Protein AF-A0A225DQC8-F1 (afdb_monomer_lite)

Organism: NCBI:txid1908690

Foldseek 3Di:
DCVLLVQFPFDWQFEAEAEACCQQVLVPQLCLVVDDPPDDPVVVVVSVVNVVTHDPCRNHPQHDVQRRYYHLDALVSLLVCLLNNCVVRVGPYYDYYHDPSCPVPDDPVRRVVSVVSSVVSVSVSRNVNDPDDDDDDDDDD

Sequence (141 aa):
MKKVHAKFTGTPGTFALFGDSITTSLAFWAPWPYAPKTLDAETAKSLEVVRGHMKEDCWRKWRGPEFGSEGGKTIAWADENVDRWLKALNPEAVVLMFGTNDLTQVDAKNYETKLRAVIGRCLKNGRRGATHDHPAAEWVG

Structure (mmCIF, N/CA/C/O backbone):
data_AF-A0A225DQC8-F1
#
_entry.id   AF-A0A225DQC8-F1
#
loop_
_atom_site.group_PDB
_atom_site.id
_atom_site.type_symbol
_atom_site.label_atom_id
_atom_site.label_alt_id
_atom_site.label_comp_id
_atom_site.label_asym_id
_atom_site.label_entity_id
_atom_site.label_seq_id
_atom_site.pdbx_PDB_ins_code
_atom_site.Cartn_x
_atom_site.Cartn_y
_atom_site.Cartn_z
_atom_site.occupancy
_atom_site.B_iso_or_equiv
_atom_site.auth_seq_id
_atom_site.auth_comp_id
_atom_site.auth_asym_id
_atom_site.auth_atom_id
_atom_site.pdbx_PDB_model_num
ATOM 1 N N . MET A 1 1 ? 0.637 -2.179 19.493 1.00 50.12 1 MET A N 1
ATOM 2 C CA . MET A 1 1 ? -0.601 -1.764 18.791 1.00 50.12 1 MET A CA 1
ATOM 3 C C . MET A 1 1 ? -1.422 -0.701 19.526 1.00 50.12 1 MET A C 1
ATOM 5 O O . MET A 1 1 ? -1.611 0.355 18.944 1.00 50.12 1 MET A O 1
ATOM 9 N N . LYS A 1 2 ? -1.845 -0.881 20.796 1.00 55.75 2 LYS A N 1
ATOM 10 C CA . LYS A 1 2 ? -2.712 0.099 21.507 1.00 55.75 2 LYS A CA 1
ATOM 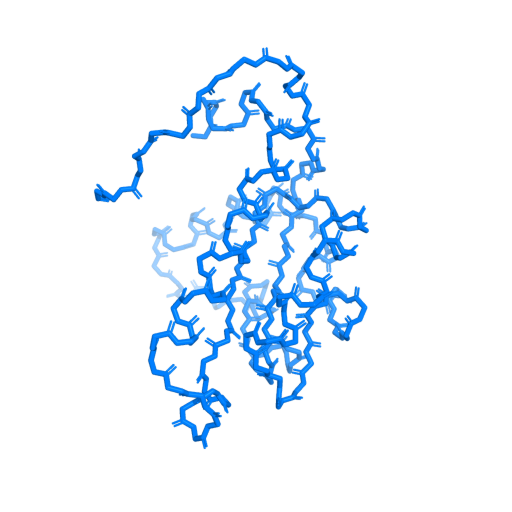11 C C . LYS A 1 2 ? -2.219 1.560 21.479 1.00 55.75 2 LYS A C 1
ATOM 13 O O . LYS A 1 2 ? -3.012 2.448 21.210 1.00 55.75 2 LYS A O 1
ATOM 18 N N . LYS A 1 3 ? -0.920 1.821 21.693 1.00 56.84 3 LYS A N 1
ATOM 19 C CA . LYS A 1 3 ? -0.356 3.190 21.652 1.00 56.84 3 LYS A CA 1
ATOM 20 C C . LYS A 1 3 ? -0.296 3.799 20.240 1.00 56.84 3 LYS A C 1
ATOM 22 O O . LYS A 1 3 ? -0.416 5.010 20.112 1.00 56.84 3 LYS A O 1
ATOM 27 N N . VAL A 1 4 ? -0.137 2.974 19.201 1.00 58.09 4 VAL A N 1
ATOM 28 C CA . VAL A 1 4 ? -0.066 3.414 17.793 1.00 58.09 4 VAL A CA 1
ATOM 29 C C . VAL A 1 4 ? -1.471 3.693 17.245 1.00 58.09 4 VAL A C 1
ATOM 31 O O . VAL A 1 4 ? -1.667 4.677 16.543 1.00 58.09 4 VAL A O 1
ATOM 34 N N . HIS A 1 5 ? -2.470 2.904 17.656 1.00 60.81 5 HIS A N 1
ATOM 35 C CA . HIS A 1 5 ? -3.882 3.148 17.329 1.00 60.81 5 HIS A CA 1
ATOM 36 C C . HIS A 1 5 ? -4.575 4.184 18.208 1.00 60.81 5 HIS A C 1
ATOM 38 O O . HIS A 1 5 ? -5.640 4.652 17.832 1.00 60.81 5 HIS A O 1
ATOM 44 N N . ALA A 1 6 ? -4.002 4.578 19.349 1.00 63.84 6 ALA A N 1
ATOM 45 C CA . ALA A 1 6 ? -4.649 5.523 20.266 1.00 63.84 6 ALA A CA 1
ATOM 46 C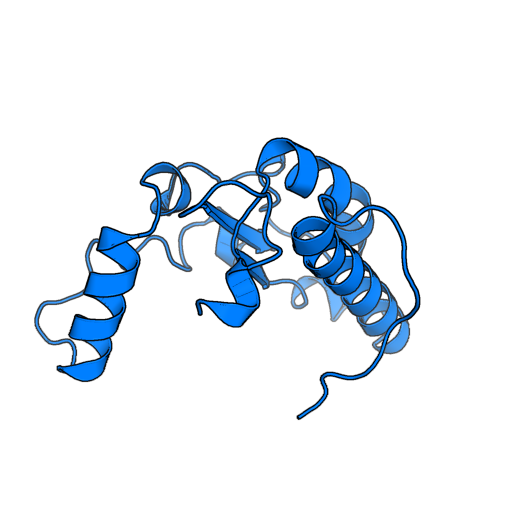 C . ALA A 1 6 ? -5.011 6.869 19.608 1.00 63.84 6 ALA A C 1
ATOM 48 O O . ALA A 1 6 ? -5.892 7.567 20.095 1.00 63.84 6 ALA A O 1
ATOM 49 N N . LYS A 1 7 ? -4.325 7.231 18.517 1.00 64.50 7 LYS A N 1
ATOM 50 C CA . LYS A 1 7 ? -4.552 8.464 17.750 1.00 64.50 7 LYS A CA 1
ATOM 51 C C . LYS A 1 7 ? -5.099 8.207 16.339 1.00 64.50 7 LYS A C 1
ATOM 53 O O . LYS A 1 7 ? -5.244 9.155 15.574 1.00 64.50 7 LYS A O 1
ATOM 58 N N . PHE A 1 8 ? -5.371 6.947 15.994 1.00 73.44 8 PHE A N 1
ATOM 59 C CA . PHE A 1 8 ? -5.873 6.561 14.682 1.00 73.44 8 PHE A CA 1
ATOM 60 C C . PHE A 1 8 ? -7.368 6.859 14.580 1.00 73.44 8 PHE A C 1
ATOM 62 O O . PHE A 1 8 ? -8.162 6.387 15.389 1.00 73.44 8 PHE A O 1
ATOM 69 N N . THR A 1 9 ? -7.749 7.619 13.558 1.00 73.81 9 THR A N 1
ATOM 70 C CA . THR A 1 9 ? -9.150 7.962 13.262 1.00 73.81 9 THR A CA 1
ATOM 71 C C . THR A 1 9 ? -9.609 7.430 11.910 1.00 73.81 9 THR A C 1
ATOM 73 O O . THR A 1 9 ? -10.595 7.915 11.354 1.00 73.81 9 THR A O 1
ATOM 76 N N . GLY A 1 10 ? -8.859 6.487 11.335 1.00 81.50 10 GLY A N 1
ATOM 77 C CA . GLY A 1 10 ? -9.268 5.819 10.111 1.00 81.50 10 GLY A CA 1
ATOM 78 C C . GLY A 1 10 ? -10.225 4.665 10.376 1.00 81.50 10 GLY A C 1
ATOM 79 O O . GLY A 1 10 ? -10.813 4.556 11.451 1.00 81.50 10 GLY A O 1
ATOM 80 N N . THR A 1 11 ? -10.389 3.792 9.388 1.00 86.44 11 THR A N 1
ATOM 81 C CA . THR A 1 11 ? -11.314 2.662 9.498 1.00 86.44 11 THR A CA 1
ATOM 82 C C . THR A 1 11 ? -10.582 1.424 10.021 1.00 86.44 11 THR A C 1
ATOM 84 O O . THR A 1 11 ? -9.731 0.900 9.304 1.00 86.44 11 THR A O 1
ATOM 87 N N . PRO A 1 12 ? -10.899 0.889 11.213 1.00 89.81 12 PRO A N 1
ATOM 88 C CA . PRO A 1 12 ? -10.207 -0.292 11.712 1.00 89.81 12 PRO A CA 1
ATOM 89 C C . PRO A 1 12 ? -10.321 -1.496 10.765 1.00 89.81 12 PRO A C 1
ATOM 91 O O . PRO A 1 12 ? -11.349 -1.682 10.102 1.00 89.81 12 PRO A O 1
ATOM 94 N N . GLY A 1 13 ? -9.254 -2.285 10.678 1.00 92.56 13 GLY A N 1
ATOM 95 C CA . GLY A 1 13 ? -9.149 -3.463 9.820 1.00 92.56 13 GLY A CA 1
ATOM 96 C C . GLY A 1 13 ? -8.935 -3.154 8.337 1.00 92.56 13 GLY A C 1
ATOM 97 O O . GLY A 1 13 ? -8.952 -4.070 7.518 1.00 92.56 13 GLY A O 1
ATOM 98 N N . THR A 1 14 ? -8.763 -1.889 7.945 1.00 94.12 14 THR A N 1
ATOM 99 C CA . THR A 1 14 ? -8.506 -1.544 6.539 1.00 94.12 14 THR A CA 1
ATOM 100 C C . THR A 1 14 ? -7.020 -1.533 6.216 1.00 94.12 14 THR A C 1
ATOM 102 O O . THR A 1 14 ? -6.203 -0.949 6.926 1.00 94.12 14 THR A O 1
ATOM 105 N N . PHE A 1 15 ? -6.678 -2.154 5.096 1.00 94.50 15 PHE A N 1
ATOM 106 C CA . PHE A 1 15 ? -5.314 -2.300 4.619 1.00 94.50 15 PHE A CA 1
ATOM 107 C C . PHE A 1 15 ? -5.251 -1.941 3.137 1.00 94.50 15 PHE A C 1
ATOM 109 O O . PHE A 1 15 ? -5.940 -2.554 2.319 1.00 94.50 15 PHE A O 1
ATOM 116 N N . ALA A 1 16 ? -4.458 -0.926 2.797 1.00 95.38 16 ALA A N 1
ATOM 117 C CA . ALA A 1 16 ? -4.301 -0.459 1.424 1.00 95.38 16 ALA A CA 1
ATOM 118 C C . ALA A 1 16 ? -2.949 -0.887 0.840 1.00 95.38 16 ALA A C 1
ATOM 120 O O . ALA A 1 16 ? -1.912 -0.802 1.499 1.00 95.38 16 ALA A O 1
ATOM 121 N N . LEU A 1 17 ? -2.969 -1.308 -0.423 1.00 96.19 17 LEU A N 1
ATOM 122 C CA . LEU A 1 17 ? -1.780 -1.632 -1.203 1.00 96.19 17 LEU A CA 1
ATOM 123 C C . LEU A 1 17 ? -1.631 -0.587 -2.302 1.00 96.19 17 LEU A C 1
ATOM 125 O O . LEU A 1 17 ? -2.386 -0.614 -3.272 1.00 96.19 17 LEU A O 1
ATOM 129 N N . PHE A 1 18 ? -0.662 0.314 -2.162 1.00 96.75 18 PHE A N 1
ATOM 130 C CA . PHE A 1 18 ? -0.313 1.233 -3.239 1.00 96.75 18 PHE A CA 1
ATOM 131 C C . PHE A 1 18 ? 0.914 0.703 -3.962 1.00 96.75 18 PHE A C 1
ATOM 133 O O . PHE A 1 18 ? 1.941 0.464 -3.331 1.00 96.75 18 PHE A O 1
ATOM 140 N N . GLY A 1 19 ? 0.822 0.492 -5.270 1.00 94.19 19 GLY A N 1
ATOM 141 C CA . GLY A 1 19 ? 1.946 -0.050 -6.022 1.00 94.19 19 GLY A CA 1
ATOM 142 C C . GLY A 1 19 ? 1.679 -0.222 -7.505 1.00 94.19 19 GLY A C 1
ATOM 143 O O . GLY A 1 19 ? 0.764 0.389 -8.059 1.00 94.19 19 GLY A O 1
ATOM 144 N N . ASP A 1 20 ? 2.489 -1.072 -8.125 1.00 91.38 20 ASP A N 1
ATOM 145 C CA . ASP A 1 20 ? 2.460 -1.318 -9.559 1.00 91.38 20 ASP A CA 1
ATOM 146 C C . ASP A 1 20 ? 1.819 -2.669 -9.958 1.00 91.38 20 ASP A C 1
ATOM 148 O O . ASP A 1 20 ? 0.794 -3.091 -9.413 1.00 91.38 20 ASP A O 1
ATOM 152 N N . SER A 1 21 ? 2.408 -3.358 -10.941 1.00 92.00 21 SER A N 1
ATOM 153 C CA . SER A 1 21 ? 1.982 -4.669 -11.425 1.00 92.00 21 SER A CA 1
ATOM 154 C C . SER A 1 21 ? 1.892 -5.715 -10.309 1.00 92.00 21 SER A C 1
ATOM 156 O O . SER A 1 21 ? 0.971 -6.533 -10.332 1.00 92.00 21 SER A O 1
ATOM 158 N N . ILE A 1 22 ? 2.777 -5.692 -9.305 1.00 89.69 22 ILE A N 1
ATOM 159 C CA . ILE A 1 22 ? 2.777 -6.699 -8.227 1.00 89.69 22 ILE A CA 1
ATOM 160 C C . ILE A 1 22 ? 1.520 -6.586 -7.356 1.00 89.69 22 ILE A C 1
ATOM 162 O O . ILE A 1 22 ? 0.942 -7.601 -6.952 1.00 89.69 22 ILE A O 1
ATOM 166 N N . THR A 1 23 ? 1.073 -5.362 -7.071 1.00 88.12 23 THR A N 1
ATOM 167 C CA . THR A 1 23 ? -0.106 -5.142 -6.228 1.00 8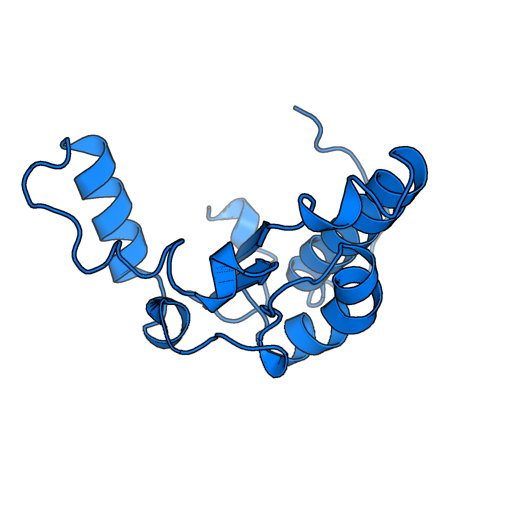8.12 23 THR A CA 1
ATOM 168 C C . THR A 1 23 ? -1.393 -5.380 -7.011 1.00 88.12 23 THR A C 1
ATOM 170 O O . THR A 1 23 ? -2.266 -6.088 -6.504 1.00 88.12 23 THR A O 1
ATOM 173 N N . THR A 1 24 ? -1.500 -4.881 -8.251 1.00 92.56 24 THR A N 1
ATOM 174 C CA . THR A 1 24 ? -2.724 -5.017 -9.069 1.00 92.56 24 THR A CA 1
ATOM 175 C C . THR A 1 24 ? -2.970 -6.451 -9.560 1.00 92.56 24 THR A C 1
ATOM 177 O O . THR A 1 24 ? -4.107 -6.914 -9.572 1.00 92.56 24 THR A O 1
ATOM 180 N N . SER A 1 25 ? -1.911 -7.218 -9.854 1.00 92.31 25 SER A N 1
ATOM 181 C CA . SER A 1 25 ? -2.019 -8.610 -10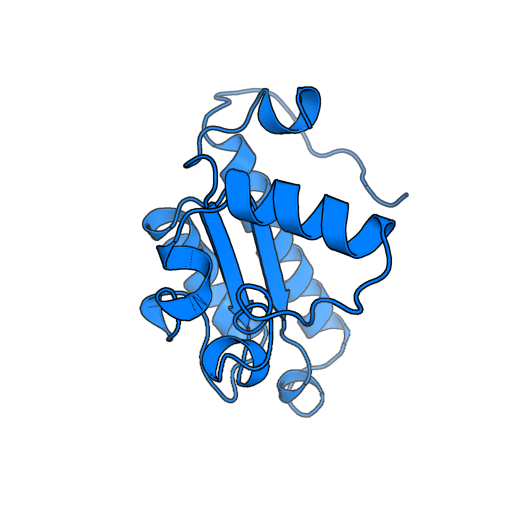.333 1.00 92.31 25 SER A CA 1
ATOM 182 C C . SER A 1 25 ? -2.459 -9.624 -9.276 1.00 92.31 25 SER A C 1
ATOM 184 O O . SER A 1 25 ? -2.596 -10.804 -9.592 1.00 92.31 25 SER A O 1
ATOM 186 N N . LEU A 1 26 ? -2.663 -9.197 -8.022 1.00 89.81 26 LEU A N 1
ATOM 187 C CA . LEU A 1 26 ? -2.935 -10.077 -6.879 1.00 89.81 26 LEU A CA 1
ATOM 188 C C . LEU A 1 26 ? -1.770 -11.029 -6.539 1.00 89.81 26 LEU A C 1
ATOM 190 O O . LEU A 1 26 ? -1.960 -11.964 -5.761 1.00 89.81 26 LEU A O 1
ATOM 194 N N . ALA A 1 27 ? -0.567 -10.793 -7.072 1.00 90.75 27 ALA A N 1
ATOM 195 C CA . ALA A 1 27 ? 0.611 -11.602 -6.759 1.00 90.75 27 ALA A CA 1
ATOM 196 C C . ALA A 1 27 ? 1.056 -11.422 -5.299 1.00 90.75 27 ALA A C 1
ATOM 198 O O . ALA A 1 27 ? 1.479 -12.377 -4.650 1.00 90.75 27 ALA A O 1
ATOM 199 N N . PHE A 1 28 ? 0.914 -10.206 -4.763 1.00 90.31 28 PHE A N 1
ATOM 200 C CA . PHE A 1 28 ? 1.196 -9.904 -3.364 1.00 90.31 28 PH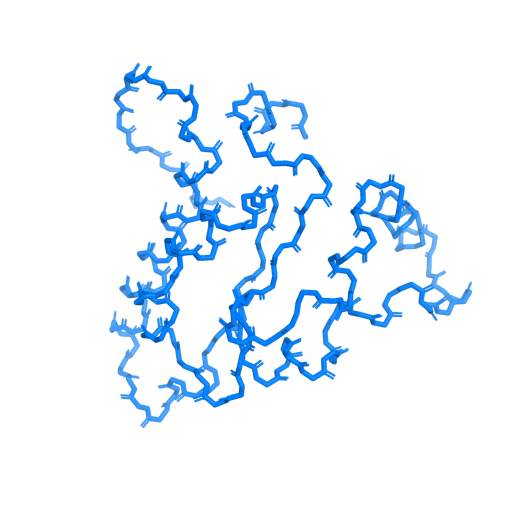E A CA 1
ATOM 201 C C . PHE A 1 28 ? -0.084 -9.820 -2.520 1.00 90.31 28 PHE A C 1
ATOM 203 O O . PHE A 1 28 ? -1.117 -9.297 -2.947 1.00 90.31 28 PHE A O 1
ATOM 210 N N . TRP A 1 29 ? 0.014 -10.311 -1.284 1.00 93.00 29 TRP A N 1
ATOM 211 C CA . TRP A 1 29 ? -1.005 -10.314 -0.226 1.00 93.00 29 TRP A CA 1
ATOM 212 C C . TRP A 1 29 ? -2.264 -11.174 -0.456 1.00 93.00 29 TRP A C 1
ATOM 214 O O . TRP A 1 29 ? -2.678 -11.926 0.423 1.00 93.00 29 TRP A O 1
ATOM 224 N N . ALA A 1 30 ? -2.866 -11.103 -1.640 1.00 93.06 30 ALA A N 1
ATOM 225 C CA . ALA A 1 30 ? -4.117 -11.780 -1.983 1.00 93.06 30 ALA A CA 1
ATOM 226 C C . ALA A 1 30 ? -4.122 -13.324 -1.882 1.00 93.06 30 ALA A C 1
ATOM 228 O O . ALA A 1 30 ? -5.214 -13.874 -1.714 1.00 93.06 30 ALA A O 1
ATOM 229 N N . PRO A 1 31 ? -2.984 -14.045 -1.986 1.00 92.88 31 PRO A N 1
ATOM 230 C CA . PRO A 1 31 ? -2.961 -15.499 -1.799 1.00 92.88 31 PRO A CA 1
ATOM 231 C C . PRO A 1 31 ? -3.019 -15.956 -0.335 1.00 92.88 31 PRO A C 1
ATOM 233 O O . PRO A 1 31 ? -3.362 -17.108 -0.079 1.00 92.88 31 PRO A O 1
ATOM 236 N N . TRP A 1 32 ? -2.715 -15.089 0.639 1.00 93.06 32 TRP A N 1
ATOM 237 C CA . TRP A 1 32 ? -2.621 -15.475 2.055 1.00 93.06 32 TRP A CA 1
ATOM 238 C C . TRP A 1 32 ? -3.889 -16.102 2.658 1.00 93.06 32 TRP A C 1
ATOM 240 O O . TRP A 1 32 ? -3.749 -16.997 3.493 1.00 93.06 32 TRP A O 1
ATOM 250 N N . PRO A 1 33 ? -5.128 -15.749 2.263 1.00 90.69 33 PRO A N 1
ATOM 251 C CA . PRO A 1 33 ? -6.325 -16.482 2.690 1.00 90.69 33 PRO A CA 1
ATOM 252 C C . PRO A 1 33 ? -6.306 -17.975 2.328 1.00 90.69 33 PRO A C 1
ATOM 254 O O . PRO A 1 33 ? -6.934 -18.777 3.013 1.00 90.69 33 PRO A O 1
ATOM 257 N N . TYR A 1 34 ? -5.528 -18.361 1.317 1.00 90.81 34 TYR A N 1
ATOM 258 C CA . TYR A 1 34 ? -5.372 -19.736 0.837 1.00 90.81 34 TYR A CA 1
ATOM 259 C C . TYR A 1 34 ? -4.021 -20.350 1.218 1.00 90.81 34 TYR A C 1
ATOM 261 O O . TYR A 1 34 ? -3.615 -21.353 0.634 1.00 90.81 34 TYR A O 1
ATOM 269 N N . ALA A 1 35 ? -3.302 -19.739 2.166 1.00 90.31 35 ALA A N 1
ATOM 270 C CA . ALA A 1 35 ? -1.983 -20.207 2.566 1.00 90.31 35 ALA A CA 1
ATOM 271 C C . ALA A 1 35 ? -2.003 -21.688 3.003 1.00 90.31 35 ALA A C 1
ATOM 273 O O . ALA A 1 35 ? -2.994 -22.149 3.586 1.0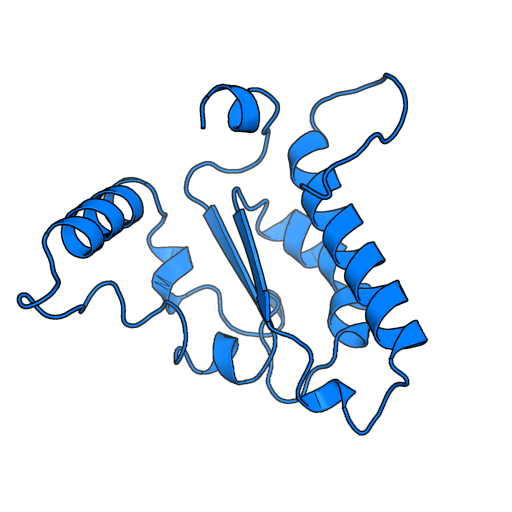0 90.31 35 ALA A O 1
ATOM 274 N N . PRO A 1 36 ? -0.925 -22.442 2.723 1.00 89.62 36 PRO A N 1
ATOM 275 C CA . PRO A 1 36 ? -0.889 -23.875 2.975 1.00 89.62 36 PRO A CA 1
ATOM 276 C C . PRO A 1 36 ? -0.955 -24.187 4.474 1.00 89.62 36 PRO A C 1
ATOM 278 O O . PRO A 1 36 ? -0.490 -23.424 5.315 1.00 89.62 36 PRO A O 1
ATOM 281 N N . LYS A 1 37 ? -1.473 -25.370 4.822 1.00 86.06 37 LYS A N 1
ATOM 282 C CA . LYS A 1 37 ? -1.506 -25.847 6.220 1.00 86.06 37 LYS A CA 1
ATOM 283 C C . LYS A 1 37 ? -0.120 -26.180 6.786 1.00 86.06 37 LYS A C 1
ATOM 285 O O . LYS A 1 37 ? 0.001 -26.435 7.975 1.00 86.06 37 LYS A O 1
ATOM 290 N N . THR A 1 38 ? 0.902 -26.198 5.934 1.00 92.94 38 THR A N 1
ATOM 291 C CA . THR A 1 38 ? 2.297 -26.497 6.277 1.00 92.94 38 THR A CA 1
ATOM 292 C C . THR A 1 38 ? 3.090 -25.255 6.687 1.00 92.94 38 THR A C 1
ATOM 294 O O . THR A 1 38 ? 4.313 -25.331 6.766 1.00 92.94 38 THR A O 1
ATOM 297 N N . LEU A 1 39 ? 2.430 -24.108 6.889 1.00 91.88 39 LEU A N 1
ATOM 298 C CA . LEU A 1 39 ? 3.065 -22.947 7.508 1.00 91.88 39 LEU A CA 1
ATOM 299 C C . LEU A 1 39 ? 3.615 -23.327 8.885 1.00 91.88 39 LEU A C 1
ATOM 301 O O . LEU A 1 39 ? 3.000 -24.106 9.617 1.00 91.88 39 LEU A O 1
ATOM 305 N N . ASP A 1 40 ? 4.756 -22.750 9.248 1.00 96.06 40 ASP A N 1
ATOM 306 C CA . ASP A 1 40 ? 5.256 -22.849 10.610 1.00 96.06 40 ASP A CA 1
ATOM 307 C C . ASP A 1 40 ? 4.267 -22.200 11.600 1.00 96.06 40 ASP A C 1
ATOM 309 O O . ASP A 1 40 ? 3.414 -21.379 11.237 1.00 96.06 40 ASP A O 1
ATOM 313 N N . ALA A 1 41 ? 4.370 -22.588 12.871 1.00 94.31 41 ALA A N 1
ATOM 314 C CA . ALA A 1 41 ? 3.414 -22.186 13.896 1.00 94.31 41 ALA A CA 1
ATOM 315 C C . ALA A 1 41 ? 3.367 -20.663 14.120 1.00 94.31 41 ALA A C 1
ATOM 317 O O . ALA A 1 41 ? 2.303 -20.123 14.434 1.00 94.31 41 ALA A O 1
ATOM 318 N N . GLU A 1 42 ? 4.492 -19.964 13.955 1.00 94.94 42 GLU A N 1
ATOM 319 C CA . GLU A 1 42 ? 4.568 -18.516 14.151 1.00 94.94 42 GLU A CA 1
ATOM 320 C C . GLU A 1 42 ? 3.868 -17.771 13.011 1.00 94.94 42 GLU A C 1
ATOM 322 O O . GLU A 1 42 ? 3.024 -16.897 13.256 1.00 94.94 42 GLU A O 1
ATOM 327 N N . THR A 1 43 ? 4.140 -18.163 11.765 1.00 93.69 43 THR A N 1
ATOM 328 C CA . THR A 1 43 ? 3.485 -17.582 10.589 1.00 93.69 43 THR A CA 1
ATOM 329 C C . THR A 1 43 ? 1.986 -17.874 10.589 1.00 93.69 43 THR A C 1
ATOM 331 O O . THR A 1 43 ? 1.183 -16.971 10.339 1.00 93.69 43 THR A O 1
ATOM 334 N N . ALA A 1 44 ? 1.579 -19.104 10.922 1.00 93.75 44 ALA A N 1
ATOM 335 C CA . ALA A 1 44 ? 0.168 -19.480 11.004 1.00 93.75 44 ALA A CA 1
ATOM 336 C C . ALA A 1 44 ? -0.594 -18.628 12.034 1.00 93.75 44 ALA A C 1
ATOM 338 O O . ALA A 1 44 ? -1.656 -18.083 11.724 1.00 93.75 44 ALA A O 1
ATOM 339 N N . LYS A 1 45 ? -0.015 -18.441 13.228 1.00 94.62 45 LYS A N 1
ATOM 340 C CA . LYS A 1 45 ? -0.584 -17.593 14.283 1.00 94.62 45 LYS A CA 1
ATOM 341 C C . LYS A 1 45 ? -0.689 -16.130 13.850 1.00 94.62 45 LYS A C 1
ATOM 343 O O . LYS A 1 45 ? -1.701 -15.478 14.101 1.00 94.62 45 LYS A O 1
ATOM 348 N N . SER A 1 46 ? 0.336 -15.608 13.180 1.00 94.25 46 SER A N 1
ATOM 349 C CA . SER A 1 46 ? 0.330 -14.231 12.672 1.00 94.25 46 SER A CA 1
ATOM 350 C C . SER A 1 46 ? -0.752 -14.028 11.608 1.00 94.25 46 SER A C 1
ATOM 352 O O . SER A 1 46 ? -1.478 -13.033 11.631 1.00 94.25 46 SER A O 1
ATOM 354 N N . LEU A 1 47 ? -0.918 -15.000 10.709 1.00 93.94 47 LEU A N 1
ATOM 355 C CA . LEU A 1 47 ? -1.948 -14.973 9.677 1.00 93.94 47 LEU A CA 1
ATOM 356 C C . LEU A 1 47 ? -3.366 -15.050 10.258 1.00 93.94 47 LEU A C 1
ATOM 358 O O . LEU A 1 47 ? -4.264 -14.381 9.749 1.00 93.94 47 LEU A O 1
ATOM 362 N N . GLU A 1 48 ? -3.579 -15.820 11.325 1.00 94.31 48 GLU A N 1
ATOM 363 C CA . GLU A 1 48 ? -4.864 -15.872 12.032 1.00 94.31 48 GLU A CA 1
ATOM 364 C C . GLU A 1 48 ? -5.251 -14.501 12.603 1.00 94.31 48 GLU A C 1
ATOM 366 O O . GLU A 1 48 ? -6.374 -14.041 12.391 1.00 94.31 48 GLU A O 1
ATOM 371 N N . VAL A 1 49 ? -4.303 -13.797 13.234 1.00 94.56 49 VAL A N 1
ATOM 372 C CA . VAL A 1 49 ? -4.520 -12.430 13.739 1.00 94.56 49 VAL A CA 1
ATOM 373 C C . VAL A 1 49 ? -4.920 -11.483 12.607 1.00 94.56 49 VAL A C 1
ATOM 375 O O . VAL A 1 49 ? -5.885 -10.730 12.741 1.00 94.56 49 VAL A O 1
ATOM 378 N N . VAL A 1 50 ? -4.216 -11.538 11.473 1.00 94.19 50 VAL A N 1
ATOM 379 C CA . VAL A 1 50 ? -4.531 -10.701 10.306 1.00 94.19 50 VAL A CA 1
ATOM 380 C C . VAL A 1 50 ? -5.918 -11.028 9.750 1.00 94.19 50 VAL A C 1
ATOM 382 O O . VAL A 1 50 ? -6.682 -10.111 9.468 1.00 94.19 50 VAL A O 1
ATOM 385 N N . ARG A 1 51 ? -6.278 -12.311 9.623 1.00 93.75 51 ARG A N 1
ATOM 386 C CA . ARG A 1 51 ? -7.599 -12.739 9.128 1.00 93.75 51 ARG A CA 1
ATOM 387 C C . ARG A 1 51 ? -8.742 -12.318 10.042 1.00 93.75 51 ARG A C 1
ATOM 389 O O . ARG A 1 51 ? -9.800 -11.966 9.535 1.00 93.75 51 ARG A O 1
ATOM 396 N N . GLY A 1 52 ? -8.532 -12.341 11.357 1.00 94.31 52 GLY A N 1
ATOM 397 C CA . GLY A 1 52 ? -9.536 -11.902 12.326 1.00 94.31 52 GLY A CA 1
ATOM 398 C C . GLY A 1 52 ? -9.736 -10.384 12.367 1.00 94.31 52 GLY A C 1
ATOM 399 O O . GLY A 1 52 ? -10.805 -9.926 12.760 1.00 94.31 52 GLY A O 1
ATOM 400 N N . HIS A 1 53 ? -8.727 -9.601 11.968 1.00 95.06 53 HIS A N 1
ATOM 401 C CA . HIS A 1 53 ? -8.757 -8.135 12.055 1.00 95.06 53 HIS A CA 1
ATOM 402 C C . HIS A 1 53 ? -9.053 -7.443 10.720 1.00 95.06 53 HIS A C 1
ATOM 404 O O . HIS A 1 53 ? -9.744 -6.427 10.690 1.00 95.06 53 HIS A O 1
ATOM 410 N N . MET A 1 54 ? -8.522 -7.959 9.609 1.00 95.44 54 MET A N 1
ATOM 411 C CA . MET A 1 54 ? -8.574 -7.280 8.316 1.00 95.44 54 MET A CA 1
ATOM 412 C C . MET A 1 54 ? -9.916 -7.482 7.602 1.00 95.44 54 MET A C 1
ATOM 414 O O . MET A 1 54 ? -10.427 -8.595 7.497 1.00 95.44 54 MET A O 1
ATOM 418 N N . LYS A 1 55 ? -10.460 -6.399 7.039 1.00 95.44 55 LYS A N 1
ATOM 419 C CA . LYS A 1 55 ? -11.690 -6.424 6.243 1.00 95.44 55 LYS A CA 1
ATOM 420 C C . LYS A 1 55 ? -11.523 -7.239 4.964 1.00 95.44 55 LYS A C 1
ATOM 422 O O . LYS A 1 55 ? -10.479 -7.199 4.313 1.00 95.44 55 LYS A O 1
ATOM 427 N N . GLU A 1 56 ? -12.605 -7.903 4.562 1.00 94.75 56 GLU A N 1
ATOM 428 C CA . GLU A 1 56 ? -12.621 -8.804 3.407 1.00 94.75 56 GLU A CA 1
ATOM 429 C C . GLU A 1 56 ? -12.203 -8.110 2.097 1.00 94.75 56 GLU A C 1
ATOM 431 O O . GLU A 1 56 ? -11.376 -8.628 1.343 1.00 94.75 56 GLU A O 1
ATOM 436 N N . ASP A 1 57 ? -12.696 -6.888 1.876 1.00 94.56 57 ASP A N 1
ATOM 437 C CA . ASP A 1 57 ? -12.412 -6.077 0.687 1.00 94.56 57 ASP A CA 1
ATOM 438 C C . ASP A 1 57 ? -10.899 -5.854 0.445 1.00 94.56 57 ASP A C 1
ATOM 440 O O . ASP A 1 57 ? -10.452 -5.771 -0.705 1.00 94.56 57 ASP A O 1
ATOM 444 N N . CYS A 1 58 ? -10.084 -5.817 1.505 1.00 95.00 58 CYS A N 1
ATOM 445 C CA . CYS A 1 58 ? -8.645 -5.561 1.414 1.00 95.00 58 CYS A CA 1
ATOM 446 C C . CYS A 1 58 ? -7.866 -6.726 0.779 1.00 95.00 58 CYS A C 1
ATOM 448 O O . CYS A 1 58 ? -6.804 -6.515 0.182 1.00 95.00 58 CYS A O 1
ATOM 450 N N . TRP A 1 59 ? -8.387 -7.958 0.855 1.00 94.75 59 TRP A N 1
ATOM 451 C CA . TRP A 1 59 ? -7.694 -9.132 0.324 1.00 94.75 59 TRP A CA 1
ATOM 452 C C . TRP A 1 59 ? -7.540 -9.076 -1.191 1.00 94.75 59 TRP A C 1
ATOM 454 O O . TRP A 1 59 ? -6.449 -9.329 -1.700 1.00 94.75 59 TRP A O 1
ATOM 464 N N . ARG A 1 60 ? -8.618 -8.757 -1.915 1.00 93.75 60 ARG A N 1
ATOM 465 C CA . ARG A 1 60 ? -8.669 -8.905 -3.382 1.00 93.75 60 ARG A CA 1
ATOM 466 C C . ARG A 1 60 ? -9.416 -7.794 -4.111 1.00 93.75 60 ARG A C 1
ATOM 468 O O . ARG A 1 60 ? -9.120 -7.560 -5.274 1.00 93.75 60 ARG A O 1
ATOM 475 N N . LYS A 1 61 ? -10.387 -7.141 -3.467 1.00 93.75 61 LYS A N 1
ATOM 476 C CA . LYS A 1 61 ? -11.315 -6.219 -4.138 1.00 93.75 61 LYS A CA 1
ATOM 477 C C . LYS A 1 61 ? -10.701 -4.847 -4.377 1.00 93.75 61 LYS A C 1
ATOM 479 O O . LYS A 1 61 ? -10.933 -4.252 -5.419 1.00 93.75 61 LYS A O 1
ATOM 484 N N . TRP A 1 62 ? -9.921 -4.339 -3.425 1.00 93.88 62 TRP A N 1
ATOM 485 C CA . TRP A 1 62 ? -9.239 -3.052 -3.572 1.00 93.88 62 TRP A CA 1
ATOM 486 C C . TRP A 1 62 ? -8.012 -3.194 -4.467 1.00 93.88 62 TRP A C 1
ATOM 488 O O . TRP A 1 62 ? -6.897 -3.330 -3.963 1.00 93.88 62 TRP A O 1
ATOM 498 N N . ARG A 1 63 ? -8.232 -3.228 -5.783 1.00 94.00 63 ARG A N 1
ATOM 499 C CA . ARG A 1 63 ? -7.210 -3.276 -6.837 1.00 94.00 63 ARG A CA 1
ATOM 500 C C . ARG A 1 63 ? -7.622 -2.409 -8.013 1.00 94.00 63 ARG A C 1
ATOM 502 O O . ARG A 1 63 ? -8.808 -2.299 -8.286 1.00 94.00 63 ARG A O 1
ATOM 509 N N . GLY A 1 64 ? -6.649 -1.836 -8.704 1.00 94.56 64 GLY A N 1
ATOM 510 C CA . GLY A 1 64 ? -6.894 -0.867 -9.762 1.00 94.56 64 GLY A CA 1
ATOM 511 C C . GLY A 1 64 ? -6.502 0.560 -9.364 1.00 94.56 64 GLY A C 1
ATOM 512 O O . GLY A 1 64 ? -6.168 0.839 -8.197 1.00 94.56 64 GLY A O 1
ATOM 513 N N . PRO A 1 65 ? -6.504 1.474 -10.344 1.00 95.88 65 PRO A N 1
ATOM 514 C CA . PRO A 1 65 ? -5.979 2.828 -10.201 1.00 95.88 65 PRO A CA 1
ATOM 515 C C . PRO A 1 65 ? -6.769 3.665 -9.186 1.00 95.88 65 PRO A C 1
ATOM 517 O O . PRO A 1 65 ? -6.205 4.533 -8.515 1.00 95.88 65 PRO A O 1
ATOM 520 N N . GLU A 1 66 ? -8.060 3.390 -9.008 1.00 95.81 66 GLU A N 1
ATOM 521 C CA . GLU A 1 66 ? -8.915 4.029 -8.008 1.00 95.81 66 GLU A CA 1
ATOM 522 C C . GLU A 1 66 ? -8.547 3.651 -6.565 1.00 95.81 66 GLU A C 1
ATOM 524 O O . GLU A 1 66 ? -8.833 4.421 -5.644 1.00 95.81 66 GLU A O 1
ATOM 529 N N . PHE A 1 67 ? -7.859 2.520 -6.378 1.00 96.06 67 PHE A N 1
ATOM 530 C CA . PHE A 1 67 ? -7.369 2.028 -5.087 1.00 96.06 67 PHE A CA 1
ATOM 531 C C . PHE A 1 67 ? -5.843 2.133 -4.936 1.00 96.06 67 PHE A C 1
ATOM 533 O O . PHE A 1 67 ? -5.297 1.684 -3.931 1.00 96.06 67 PHE A O 1
ATOM 540 N N . GLY A 1 68 ? -5.156 2.736 -5.911 1.00 95.50 68 GLY A N 1
ATOM 541 C CA . GLY A 1 68 ? -3.715 2.992 -5.872 1.00 95.50 68 GLY A CA 1
ATOM 542 C C . GLY A 1 68 ? -2.821 1.865 -6.377 1.00 95.50 68 GLY A C 1
ATOM 543 O O . GLY A 1 68 ? -1.630 1.866 -6.078 1.00 95.50 68 GLY A O 1
ATOM 544 N N . SER A 1 69 ? -3.357 0.927 -7.162 1.00 94.62 69 SER A N 1
ATOM 545 C CA . SER A 1 69 ? -2.573 -0.161 -7.764 1.00 94.62 69 SER A CA 1
ATOM 546 C C . SER A 1 69 ? -2.779 -0.240 -9.275 1.00 94.62 69 SER A C 1
ATOM 548 O O . SER A 1 69 ? -3.874 -0.533 -9.739 1.00 94.62 69 SER A O 1
ATOM 550 N N . GLU A 1 70 ? -1.736 0.017 -10.058 1.00 95.69 70 GLU A N 1
ATOM 551 C CA . GLU A 1 70 ? -1.827 0.023 -11.524 1.00 95.69 70 GLU A CA 1
ATOM 552 C C . GLU A 1 70 ? -0.478 -0.327 -12.160 1.00 95.69 70 GLU A C 1
ATOM 554 O O . GLU A 1 70 ? 0.570 0.134 -11.713 1.00 95.69 70 GLU A O 1
ATOM 559 N N . GLY A 1 71 ? -0.491 -1.130 -13.225 1.00 94.00 71 GLY A N 1
ATOM 560 C CA . GLY A 1 71 ? 0.732 -1.600 -13.873 1.00 94.00 71 GLY A CA 1
ATOM 561 C C . GLY A 1 71 ? 1.583 -0.464 -14.453 1.00 94.00 71 GLY A C 1
ATOM 562 O O . GLY A 1 71 ? 1.069 0.529 -14.968 1.00 94.00 71 GLY A O 1
ATOM 563 N N . GLY A 1 72 ? 2.911 -0.617 -14.382 1.00 92.94 72 GLY A N 1
ATOM 564 C CA . GLY A 1 72 ? 3.865 0.307 -15.008 1.00 92.94 72 GLY A CA 1
ATOM 565 C C . GLY A 1 72 ? 3.953 1.691 -14.355 1.00 92.94 72 GLY A C 1
ATOM 566 O O . GLY A 1 72 ? 4.498 2.616 -14.957 1.00 92.94 72 GLY A O 1
ATOM 567 N N . LYS A 1 73 ? 3.391 1.870 -13.153 1.00 95.06 73 LYS A N 1
ATOM 568 C CA . LYS A 1 73 ? 3.418 3.151 -12.439 1.00 95.06 73 LYS A CA 1
ATOM 569 C C . LYS A 1 73 ? 4.665 3.315 -11.577 1.00 95.06 73 LYS A C 1
ATOM 571 O O . LYS A 1 73 ? 5.284 2.348 -11.135 1.00 95.06 73 LYS A O 1
ATOM 576 N N . THR A 1 74 ? 5.016 4.576 -11.366 1.00 94.69 74 THR A N 1
ATOM 577 C CA . THR A 1 74 ? 6.200 5.048 -10.643 1.00 94.69 74 THR A CA 1
ATOM 578 C C . THR A 1 74 ? 5.794 5.726 -9.337 1.00 94.69 74 THR A C 1
ATOM 580 O O . THR A 1 74 ? 4.609 5.997 -9.102 1.00 94.69 74 THR A O 1
ATOM 583 N N . ILE A 1 75 ? 6.768 6.088 -8.498 1.00 95.88 75 ILE A N 1
ATOM 584 C CA . ILE A 1 75 ? 6.488 6.853 -7.274 1.00 95.88 75 ILE A CA 1
ATOM 585 C C . ILE A 1 75 ? 5.896 8.242 -7.571 1.00 95.88 75 ILE A C 1
ATOM 587 O O . ILE A 1 75 ? 5.190 8.799 -6.734 1.00 95.88 75 ILE A O 1
ATOM 591 N N . ALA A 1 76 ? 6.136 8.803 -8.763 1.00 94.81 76 ALA A N 1
ATOM 592 C CA . ALA A 1 76 ? 5.542 10.074 -9.184 1.00 94.81 76 ALA A CA 1
ATOM 593 C C . ALA A 1 76 ? 4.017 9.984 -9.314 1.00 94.81 76 ALA A C 1
ATOM 595 O O . ALA A 1 76 ? 3.308 10.853 -8.815 1.00 94.81 76 ALA A O 1
ATOM 596 N N . TRP A 1 77 ? 3.510 8.889 -9.878 1.00 96.50 77 TRP A N 1
ATOM 597 C CA . TRP A 1 77 ? 2.070 8.649 -9.940 1.00 96.50 77 TRP A CA 1
ATOM 598 C C . TRP A 1 77 ? 1.454 8.513 -8.540 1.00 96.50 77 TRP A C 1
ATOM 600 O O . TRP A 1 77 ? 0.368 9.033 -8.281 1.00 96.50 77 TRP A O 1
ATOM 610 N N . ALA A 1 78 ? 2.162 7.868 -7.608 1.00 96.81 78 ALA A N 1
ATOM 611 C CA . ALA A 1 78 ? 1.726 7.788 -6.216 1.00 96.81 78 ALA A CA 1
ATOM 612 C C . ALA A 1 78 ? 1.698 9.168 -5.538 1.00 96.81 78 ALA A C 1
ATOM 614 O O . ALA A 1 78 ? 0.725 9.508 -4.869 1.00 96.81 78 ALA A O 1
ATOM 615 N N . ASP A 1 79 ? 2.739 9.976 -5.738 1.00 97.06 79 ASP A N 1
ATOM 616 C CA . ASP A 1 79 ? 2.856 11.346 -5.225 1.00 97.06 79 ASP A CA 1
ATOM 617 C C . ASP A 1 79 ? 1.674 12.235 -5.654 1.00 97.06 79 ASP A C 1
ATOM 619 O O . ASP A 1 79 ? 1.144 12.985 -4.836 1.00 97.06 79 ASP A O 1
ATOM 623 N N . GLU A 1 80 ? 1.203 12.078 -6.893 1.00 97.62 80 GLU A N 1
ATOM 624 C CA . GLU A 1 80 ? 0.062 12.814 -7.453 1.00 97.62 80 GLU A CA 1
ATOM 625 C C . GLU A 1 80 ? -1.304 12.378 -6.896 1.00 97.62 80 GLU A C 1
ATOM 627 O O . GLU A 1 80 ? -2.239 13.177 -6.852 1.00 97.62 80 GLU A O 1
ATOM 632 N N . ASN A 1 81 ? -1.451 11.115 -6.481 1.00 98.00 81 ASN A N 1
ATOM 633 C CA . ASN A 1 81 ? -2.767 10.516 -6.229 1.00 98.00 81 ASN A CA 1
ATOM 634 C C . ASN A 1 81 ? -3.006 10.076 -4.775 1.00 98.00 81 ASN A C 1
ATOM 636 O O . ASN A 1 81 ? -4.157 9.856 -4.385 1.00 98.00 81 ASN A O 1
ATOM 640 N N . VAL A 1 82 ? -1.960 9.976 -3.949 1.00 97.31 82 VAL A N 1
ATOM 641 C CA . VAL A 1 82 ? -2.046 9.376 -2.607 1.00 97.31 82 VAL A CA 1
ATOM 642 C C . VAL A 1 82 ? -3.087 10.042 -1.703 1.00 97.31 82 VAL A C 1
ATOM 644 O O . VAL A 1 82 ? -3.806 9.345 -0.990 1.00 97.31 82 VAL A O 1
ATOM 647 N N . ASP A 1 83 ? -3.251 11.366 -1.760 1.00 95.94 83 ASP A N 1
ATOM 648 C CA . ASP A 1 83 ? -4.252 12.061 -0.938 1.00 95.94 83 ASP A CA 1
ATOM 649 C C . ASP A 1 83 ? -5.690 11.640 -1.290 1.00 95.94 83 ASP A C 1
ATOM 651 O O . ASP A 1 83 ? -6.536 11.506 -0.400 1.00 95.94 83 ASP A O 1
ATOM 655 N N . ARG A 1 84 ? -5.973 11.372 -2.572 1.00 96.81 84 ARG A N 1
ATOM 656 C CA . ARG A 1 84 ? -7.280 10.874 -3.022 1.00 96.81 84 ARG A CA 1
ATOM 657 C C . ARG A 1 84 ? -7.539 9.471 -2.483 1.00 96.81 84 ARG A C 1
ATOM 659 O O . ARG A 1 84 ? -8.628 9.220 -1.967 1.00 96.81 84 ARG A O 1
ATOM 666 N N . TRP A 1 85 ? -6.562 8.571 -2.584 1.00 96.38 85 TRP A N 1
ATOM 667 C CA . TRP A 1 85 ? -6.715 7.195 -2.104 1.00 96.38 85 TRP A CA 1
ATOM 668 C C . TRP A 1 85 ? -6.854 7.140 -0.586 1.00 96.38 85 TRP A C 1
ATOM 670 O O . TRP A 1 85 ? -7.730 6.447 -0.079 1.00 96.38 85 TRP A O 1
ATOM 680 N N . LEU A 1 86 ? -6.056 7.923 0.145 1.00 94.62 86 LEU A N 1
ATOM 681 C CA . LEU A 1 86 ? -6.162 8.028 1.601 1.00 94.62 86 LEU A CA 1
ATOM 682 C C . LEU A 1 86 ? -7.532 8.562 2.027 1.00 94.62 86 LEU A C 1
ATOM 684 O O . LEU A 1 86 ? -8.114 8.038 2.971 1.00 94.62 86 LEU A O 1
ATOM 688 N N . LYS A 1 87 ? -8.091 9.540 1.304 1.00 92.62 87 LYS A N 1
ATOM 689 C CA . LYS A 1 87 ? -9.449 10.036 1.565 1.00 92.62 87 LYS A CA 1
ATOM 690 C C . LYS A 1 87 ? -10.524 8.977 1.300 1.00 92.62 87 LYS A C 1
ATOM 692 O O . LYS A 1 87 ? -11.485 8.901 2.057 1.00 92.62 87 LYS A O 1
ATOM 697 N N . ALA A 1 88 ? -10.383 8.197 0.230 1.00 92.62 88 ALA A N 1
ATOM 698 C CA . ALA A 1 88 ? -11.373 7.195 -0.162 1.00 92.62 88 ALA A CA 1
ATOM 699 C C . ALA A 1 88 ? -11.337 5.942 0.728 1.00 92.62 88 ALA A C 1
ATOM 701 O O . ALA A 1 88 ? -12.384 5.434 1.119 1.00 92.62 88 ALA A O 1
ATOM 702 N N . LEU A 1 89 ? -10.138 5.451 1.047 1.00 93.00 89 LEU A N 1
ATOM 703 C CA . LEU A 1 89 ? -9.934 4.187 1.758 1.00 93.00 89 LEU A CA 1
ATOM 704 C C . LEU A 1 89 ? -9.799 4.365 3.271 1.00 93.00 89 LEU A C 1
ATOM 706 O O . LEU A 1 89 ? -10.149 3.465 4.030 1.00 93.00 89 LEU A O 1
ATOM 710 N N . ASN A 1 90 ? -9.266 5.515 3.696 1.00 92.12 90 ASN A N 1
ATOM 711 C CA . ASN A 1 90 ? -8.932 5.856 5.077 1.00 92.12 90 ASN A CA 1
ATOM 712 C C . ASN A 1 90 ? -8.279 4.693 5.863 1.00 92.12 90 ASN A C 1
ATOM 714 O O . ASN A 1 90 ? -8.830 4.257 6.885 1.00 92.12 90 ASN A O 1
ATOM 718 N N . PRO A 1 91 ? -7.144 4.163 5.355 1.00 93.12 91 PRO A N 1
ATOM 719 C CA . PRO A 1 91 ? -6.603 2.881 5.778 1.00 93.12 91 PRO A CA 1
ATOM 720 C C . PRO A 1 91 ? -5.952 2.926 7.164 1.00 93.12 91 PRO A C 1
ATOM 722 O O . PRO A 1 91 ? -5.332 3.926 7.528 1.00 93.12 91 PRO A O 1
ATOM 725 N N . GLU A 1 92 ? -6.028 1.814 7.897 1.00 91.44 92 GLU A N 1
ATOM 726 C CA . GLU A 1 92 ? -5.283 1.587 9.144 1.00 91.44 92 GLU A CA 1
ATOM 727 C C . GLU A 1 92 ? -3.799 1.346 8.890 1.00 91.44 92 GLU A C 1
ATOM 729 O O . GLU A 1 92 ? -2.944 1.894 9.587 1.00 91.44 92 GLU A O 1
ATOM 734 N N . ALA A 1 93 ? -3.492 0.584 7.845 1.00 91.75 93 ALA A N 1
ATOM 735 C CA . ALA A 1 93 ? -2.131 0.340 7.405 1.00 91.75 93 ALA A CA 1
ATOM 736 C C . ALA A 1 93 ? -2.023 0.414 5.879 1.00 91.75 93 ALA A C 1
ATOM 738 O O . ALA A 1 93 ? -2.963 0.101 5.145 1.00 91.75 93 ALA A O 1
ATOM 739 N N . VAL A 1 94 ? -0.852 0.839 5.409 1.00 93.88 94 VAL A N 1
ATOM 740 C CA . VAL A 1 94 ? -0.531 0.975 3.987 1.00 93.88 94 VAL A CA 1
ATOM 741 C C . VAL A 1 94 ? 0.769 0.241 3.709 1.00 93.88 94 VAL A C 1
ATOM 743 O O . VAL A 1 94 ? 1.746 0.423 4.434 1.00 93.88 94 VAL A O 1
ATOM 746 N N . VAL A 1 95 ? 0.799 -0.531 2.629 1.00 95.25 95 VAL A N 1
ATOM 747 C CA . VAL A 1 95 ? 2.038 -1.009 2.012 1.00 95.25 95 VAL A CA 1
ATOM 748 C C . VAL A 1 95 ? 2.265 -0.239 0.714 1.00 95.25 95 VAL A C 1
ATOM 750 O O . VAL A 1 95 ? 1.355 -0.108 -0.104 1.00 95.25 95 VAL A O 1
ATOM 753 N N . LEU A 1 96 ? 3.482 0.284 0.554 1.00 95.12 96 LEU A N 1
ATOM 754 C CA . LEU A 1 96 ? 3.945 0.967 -0.652 1.00 95.12 96 LEU A CA 1
ATOM 755 C C . LEU A 1 96 ? 4.882 0.030 -1.420 1.00 95.12 96 LEU A C 1
ATOM 757 O O . LEU A 1 96 ? 5.891 -0.409 -0.874 1.00 95.12 96 LEU A O 1
ATOM 761 N N . MET A 1 97 ? 4.555 -0.263 -2.675 1.00 94.19 97 MET A N 1
ATOM 762 C CA . MET A 1 97 ? 5.319 -1.141 -3.565 1.00 94.19 97 MET A CA 1
ATOM 763 C C . MET A 1 97 ? 5.508 -0.461 -4.922 1.00 94.19 97 MET A C 1
ATOM 765 O O . MET A 1 97 ? 4.848 -0.792 -5.903 1.00 94.19 97 MET A O 1
ATOM 769 N N . PHE A 1 98 ? 6.407 0.517 -4.947 1.00 93.06 98 PHE A N 1
ATOM 770 C CA . PHE A 1 98 ? 6.882 1.200 -6.151 1.00 93.06 98 PHE A CA 1
ATOM 771 C C . PHE A 1 98 ? 8.407 1.070 -6.223 1.00 93.06 98 PHE A C 1
ATOM 773 O O . PHE A 1 98 ? 9.042 0.750 -5.217 1.00 93.06 98 PHE A O 1
ATOM 780 N N . GLY A 1 99 ? 8.994 1.325 -7.392 1.00 87.88 99 GLY A N 1
ATOM 781 C CA . GLY A 1 99 ? 10.448 1.380 -7.549 1.00 87.88 99 GLY A CA 1
ATOM 782 C C . GLY A 1 99 ? 10.966 0.708 -8.813 1.00 87.88 99 GLY A C 1
ATOM 783 O O . GLY A 1 99 ? 11.881 1.236 -9.433 1.00 87.88 99 GLY A O 1
ATOM 784 N N . THR A 1 100 ? 10.382 -0.411 -9.255 1.00 86.06 100 THR A N 1
ATOM 785 C CA . THR A 1 100 ? 10.904 -1.139 -10.427 1.00 86.06 100 THR A CA 1
ATOM 786 C C . THR A 1 100 ? 10.823 -0.304 -11.706 1.00 86.06 100 THR A C 1
ATOM 788 O O . THR A 1 100 ? 11.783 -0.266 -12.470 1.00 86.06 100 THR A O 1
ATOM 791 N N . ASN A 1 101 ? 9.721 0.424 -11.910 1.00 88.06 101 ASN A N 1
ATOM 792 C CA . ASN A 1 101 ? 9.551 1.299 -13.078 1.00 88.06 101 ASN A CA 1
ATOM 793 C C . ASN A 1 101 ? 10.347 2.611 -12.960 1.00 88.06 101 ASN A C 1
ATOM 795 O O . ASN A 1 101 ? 10.589 3.279 -13.962 1.00 88.06 101 ASN A O 1
ATOM 799 N N . ASP A 1 102 ? 10.756 2.983 -11.746 1.00 90.19 102 ASP A N 1
ATOM 800 C CA . ASP A 1 102 ? 11.507 4.206 -11.467 1.00 90.19 102 ASP A CA 1
ATOM 801 C C . ASP A 1 102 ? 12.992 4.070 -11.837 1.00 90.19 102 ASP A C 1
ATOM 803 O O . ASP A 1 102 ? 13.607 5.062 -12.228 1.00 90.19 102 ASP A O 1
ATOM 807 N N . LEU A 1 103 ? 13.547 2.847 -11.795 1.00 86.00 103 LEU A N 1
ATOM 808 C CA . LEU A 1 103 ? 14.972 2.554 -12.038 1.00 86.00 103 LEU A CA 1
ATOM 809 C C . LEU A 1 103 ? 15.516 3.117 -13.359 1.00 86.00 103 LEU A C 1
ATOM 811 O O . LEU A 1 103 ? 16.703 3.419 -13.450 1.00 86.00 103 LEU A O 1
ATOM 815 N N . THR A 1 104 ? 14.673 3.239 -14.385 1.00 79.62 104 THR A N 1
ATOM 816 C CA . THR A 1 104 ? 15.076 3.722 -15.715 1.00 79.62 104 THR A CA 1
ATOM 817 C C . THR A 1 104 ? 14.579 5.132 -16.027 1.00 79.62 104 THR A C 1
ATOM 819 O O . THR A 1 104 ? 14.839 5.632 -17.118 1.00 79.62 104 THR A O 1
ATOM 822 N N . GLN A 1 105 ? 13.818 5.756 -15.124 1.00 75.06 105 GLN A N 1
ATOM 823 C CA . GLN A 1 105 ? 13.060 6.981 -15.415 1.00 75.06 105 GLN A CA 1
ATOM 824 C C . GLN A 1 105 ? 13.397 8.142 -14.481 1.00 75.06 105 GLN A C 1
ATOM 826 O O . GLN A 1 105 ? 13.149 9.295 -14.831 1.00 75.06 105 GLN A O 1
ATOM 831 N N . VAL A 1 106 ? 13.931 7.859 -13.292 1.00 82.50 106 VAL A N 1
ATOM 832 C CA . VAL A 1 106 ? 14.122 8.855 -12.238 1.00 82.50 106 VAL A CA 1
ATOM 833 C C . VAL A 1 106 ? 15.449 8.595 -11.528 1.00 82.50 106 VAL A C 1
ATOM 835 O O . VAL A 1 106 ? 15.796 7.452 -11.241 1.00 82.50 106 VAL A O 1
ATOM 838 N N . ASP A 1 107 ? 16.207 9.648 -11.223 1.00 88.50 107 ASP A N 1
ATOM 839 C CA . ASP A 1 107 ? 17.393 9.512 -10.377 1.00 88.50 107 ASP A CA 1
ATOM 840 C C . ASP A 1 107 ? 17.017 9.185 -8.920 1.00 88.50 107 ASP A C 1
ATOM 842 O O . ASP A 1 107 ? 15.919 9.485 -8.436 1.00 88.50 107 ASP A O 1
ATOM 846 N N . ALA A 1 108 ? 17.964 8.597 -8.189 1.00 90.38 108 ALA A N 1
ATOM 847 C CA . ALA A 1 108 ? 17.746 8.140 -6.819 1.00 90.38 108 ALA A CA 1
ATOM 848 C C . ALA A 1 108 ? 17.254 9.251 -5.872 1.00 90.38 108 ALA A C 1
ATOM 850 O O . ALA A 1 108 ? 16.425 8.992 -5.000 1.00 90.38 108 ALA A O 1
ATOM 851 N N . LYS A 1 109 ? 17.713 10.496 -6.057 1.00 92.19 109 LYS A N 1
ATOM 852 C CA . LYS A 1 109 ? 17.347 11.625 -5.190 1.00 92.19 109 LYS A CA 1
ATOM 853 C C . LYS A 1 109 ? 15.895 12.042 -5.409 1.00 92.19 109 LYS A C 1
ATOM 855 O O . LYS A 1 109 ? 15.176 12.327 -4.446 1.00 92.19 109 LYS A O 1
ATOM 860 N N . ASN A 1 110 ? 15.451 12.073 -6.659 1.00 90.50 110 ASN A N 1
ATOM 861 C CA . ASN A 1 110 ? 14.064 12.365 -6.998 1.00 90.50 110 ASN A CA 1
ATOM 862 C C . ASN A 1 110 ? 13.121 11.245 -6.537 1.00 90.50 110 ASN A C 1
ATOM 864 O O . ASN A 1 110 ? 12.064 11.541 -5.970 1.00 90.50 110 ASN A O 1
ATOM 868 N N . TYR A 1 111 ? 13.524 9.978 -6.689 1.00 93.81 111 TYR A N 1
ATOM 869 C CA . TYR A 1 111 ? 12.784 8.841 -6.135 1.00 93.81 111 TYR A CA 1
ATOM 870 C C . TYR A 1 111 ? 12.634 8.955 -4.611 1.00 93.81 111 TYR A C 1
ATOM 872 O O . TYR A 1 111 ? 11.519 8.910 -4.089 1.00 93.81 111 TYR A O 1
ATOM 880 N N . GLU A 1 112 ? 13.739 9.185 -3.896 1.00 94.69 112 GLU A N 1
ATOM 881 C CA . GLU A 1 112 ? 13.747 9.315 -2.438 1.00 94.69 112 GLU A CA 1
ATOM 882 C C . GLU A 1 112 ? 12.852 10.467 -1.963 1.00 94.69 112 GLU A C 1
ATOM 884 O O . GLU A 1 112 ? 12.060 10.308 -1.031 1.00 94.69 112 GLU A O 1
ATOM 889 N N . THR A 1 113 ? 12.943 11.621 -2.626 1.00 96.12 113 THR A N 1
ATOM 890 C CA . THR A 1 113 ? 12.156 12.813 -2.287 1.00 96.12 113 THR A CA 1
ATOM 891 C C . THR A 1 113 ? 10.658 12.523 -2.370 1.00 96.12 113 THR A C 1
ATOM 893 O O . THR A 1 113 ? 9.908 12.802 -1.429 1.00 96.12 113 THR A O 1
ATOM 896 N N . LYS A 1 114 ? 10.219 11.905 -3.470 1.00 96.06 114 LYS A N 1
ATOM 897 C CA . LYS A 1 114 ? 8.811 11.552 -3.687 1.00 96.06 114 LYS A CA 1
ATOM 898 C C . LYS A 1 114 ? 8.345 10.458 -2.737 1.00 96.06 114 LYS A C 1
ATOM 900 O O . LYS A 1 114 ? 7.269 10.579 -2.153 1.00 96.06 114 LYS A O 1
ATOM 905 N N . LEU A 1 115 ? 9.169 9.436 -2.509 1.00 96.06 115 LEU A N 1
ATOM 906 C CA . LEU A 1 115 ? 8.865 8.369 -1.561 1.00 96.06 115 LEU A CA 1
ATOM 907 C C . LEU A 1 115 ? 8.654 8.928 -0.147 1.00 96.06 115 LEU A C 1
ATOM 909 O O . LEU A 1 115 ? 7.635 8.638 0.483 1.00 96.06 115 LEU A O 1
ATOM 913 N N . ARG A 1 116 ? 9.555 9.800 0.328 1.00 96.19 116 ARG A N 1
ATOM 914 C CA . ARG A 1 116 ? 9.414 10.481 1.627 1.00 96.19 116 ARG A CA 1
ATOM 915 C C . ARG A 1 116 ? 8.131 11.313 1.696 1.00 96.19 116 ARG A C 1
ATOM 917 O O . ARG A 1 116 ? 7.440 11.268 2.714 1.00 96.19 116 ARG A O 1
ATOM 924 N N . ALA A 1 117 ? 7.773 12.027 0.627 1.00 96.75 117 ALA A N 1
ATOM 925 C CA . ALA A 1 117 ? 6.534 12.806 0.574 1.00 96.75 117 ALA A CA 1
ATOM 926 C C . ALA A 1 117 ? 5.275 11.918 0.653 1.00 96.75 117 ALA A C 1
ATOM 928 O O . ALA A 1 117 ? 4.337 12.221 1.397 1.00 96.75 117 ALA A O 1
ATOM 929 N N . VAL A 1 118 ? 5.246 10.796 -0.076 1.00 96.81 118 VAL A N 1
ATOM 930 C CA . VAL A 1 118 ? 4.153 9.806 -0.023 1.00 96.81 118 VAL A CA 1
ATOM 931 C C . VAL A 1 118 ? 4.030 9.209 1.380 1.00 96.81 118 VAL A C 1
ATOM 933 O O . VAL A 1 118 ? 2.946 9.261 1.964 1.00 96.81 118 VAL A O 1
ATOM 936 N N . ILE A 1 119 ? 5.136 8.742 1.968 1.00 94.94 119 ILE A N 1
ATOM 937 C CA . ILE A 1 119 ? 5.168 8.215 3.342 1.00 94.94 119 ILE A CA 1
ATOM 938 C C . ILE A 1 119 ? 4.651 9.261 4.336 1.00 94.94 119 ILE A C 1
ATOM 940 O O . ILE A 1 119 ? 3.806 8.953 5.177 1.00 94.94 119 ILE A O 1
ATOM 944 N N . GLY A 1 120 ? 5.099 10.513 4.214 1.00 94.31 120 GLY A N 1
ATOM 945 C CA . GLY A 1 120 ? 4.661 11.611 5.073 1.00 94.31 120 GLY A CA 1
ATOM 946 C C . GLY A 1 120 ? 3.143 11.824 5.049 1.00 94.31 120 GLY A C 1
ATOM 947 O O . GLY A 1 120 ? 2.529 11.981 6.107 1.00 94.31 120 GLY A O 1
ATOM 948 N N . ARG A 1 121 ? 2.509 11.770 3.868 1.00 94.12 121 ARG A N 1
ATOM 949 C CA . ARG A 1 121 ? 1.043 11.878 3.734 1.00 94.12 121 ARG A CA 1
ATOM 950 C C . ARG A 1 121 ? 0.312 10.674 4.328 1.00 94.12 121 ARG A C 1
ATOM 952 O O . ARG A 1 121 ? -0.666 10.882 5.048 1.00 94.12 121 ARG A O 1
ATOM 959 N N . CYS A 1 122 ? 0.815 9.454 4.130 1.00 92.12 122 CYS A N 1
ATOM 960 C CA . CYS A 1 122 ? 0.261 8.248 4.758 1.00 92.12 122 CYS A CA 1
ATOM 961 C C . CYS A 1 122 ? 0.312 8.331 6.292 1.00 92.12 122 CYS A C 1
ATOM 963 O O . CYS A 1 122 ? -0.704 8.145 6.963 1.00 92.12 122 CYS A O 1
ATOM 965 N N . LEU A 1 123 ? 1.466 8.701 6.857 1.00 88.44 123 LEU A N 1
ATOM 966 C CA . LEU A 1 123 ? 1.634 8.860 8.304 1.00 88.44 123 LEU A CA 1
ATOM 967 C C . LEU A 1 123 ? 0.766 9.991 8.867 1.00 88.44 123 LEU A C 1
ATOM 969 O O . LEU A 1 123 ? 0.241 9.873 9.975 1.00 88.44 123 LEU A O 1
ATOM 973 N N . LYS A 1 124 ? 0.585 11.085 8.116 1.00 86.94 124 LYS A N 1
ATOM 974 C CA . LYS A 1 124 ? -0.309 12.182 8.507 1.00 86.94 124 LYS A CA 1
ATOM 975 C C . LYS A 1 124 ? -1.778 11.761 8.471 1.00 86.94 124 LYS A C 1
ATOM 977 O O . LYS A 1 124 ? -2.527 12.223 9.324 1.00 86.94 124 LYS A O 1
ATOM 982 N N . ASN A 1 125 ? -2.201 10.898 7.542 1.00 82.88 125 ASN A N 1
ATOM 983 C CA . ASN A 1 125 ? -3.583 10.406 7.487 1.00 82.88 125 ASN A CA 1
ATOM 984 C C . ASN A 1 125 ? -3.994 9.724 8.794 1.00 82.88 125 ASN A C 1
ATOM 986 O O . ASN A 1 125 ? -5.019 10.079 9.369 1.00 82.88 125 ASN A O 1
ATOM 990 N N . GLY A 1 126 ? -3.125 8.865 9.333 1.00 65.81 126 GLY A N 1
ATOM 991 C CA . GLY A 1 126 ? -3.332 8.239 10.640 1.00 65.81 126 GLY A CA 1
ATOM 992 C C . GLY A 1 126 ? -3.383 9.222 11.821 1.00 65.81 126 GLY A C 1
ATOM 993 O O . GLY A 1 126 ? -3.745 8.811 12.916 1.00 65.81 126 GLY A O 1
ATOM 994 N N . ARG A 1 127 ? -3.039 10.506 11.613 1.00 57.56 127 ARG A N 1
ATOM 995 C CA . ARG A 1 127 ? -3.035 11.582 12.622 1.00 57.56 127 ARG A CA 1
ATOM 996 C C . ARG A 1 127 ? -4.113 12.656 12.408 1.00 57.56 127 ARG A C 1
ATOM 998 O O . ARG A 1 127 ? -4.254 13.509 13.278 1.00 57.56 127 ARG A O 1
ATOM 1005 N N . ARG A 1 128 ? -4.864 12.676 11.293 1.00 51.53 128 ARG A N 1
ATOM 1006 C CA . ARG A 1 128 ? -5.796 13.782 10.935 1.00 51.53 128 ARG A CA 1
ATOM 1007 C C . ARG A 1 128 ? -7.037 13.929 11.844 1.00 51.53 128 ARG A C 1
ATOM 1009 O O . ARG A 1 128 ? -7.858 14.796 11.571 1.00 51.53 128 ARG A O 1
ATOM 1016 N N . GLY A 1 129 ? -7.148 13.172 12.937 1.00 40.66 129 GLY A N 1
ATOM 1017 C CA . GLY A 1 129 ? -8.076 13.445 14.044 1.00 40.66 129 GLY A CA 1
ATOM 1018 C C . GLY A 1 129 ? -7.474 14.189 15.246 1.00 40.66 129 GLY A C 1
ATOM 1019 O O . GLY A 1 129 ? -8.203 14.527 16.170 1.00 40.66 129 GLY A O 1
ATOM 1020 N N . ALA A 1 130 ? -6.165 14.461 15.255 1.00 39.19 130 ALA A N 1
ATOM 1021 C CA . ALA A 1 130 ? -5.516 15.294 16.264 1.00 39.19 130 ALA A CA 1
ATOM 1022 C C . ALA A 1 130 ? -5.430 16.737 15.744 1.00 39.19 130 ALA A C 1
ATOM 1024 O O . ALA A 1 130 ? -4.494 17.110 15.034 1.00 39.19 130 ALA A O 1
ATOM 1025 N N . THR A 1 131 ? -6.438 17.553 16.043 1.00 36.00 131 THR A N 1
ATOM 1026 C CA . THR A 1 131 ? -6.324 19.007 15.894 1.00 36.00 131 THR A CA 1
ATOM 1027 C C . THR A 1 131 ? -5.260 19.532 16.856 1.00 36.00 131 THR A C 1
ATOM 1029 O O . THR A 1 131 ? -5.361 19.262 18.045 1.00 36.00 131 THR A O 1
ATOM 1032 N N . HIS A 1 132 ? -4.304 20.296 16.310 1.00 40.19 132 HIS A N 1
ATOM 1033 C CA . HIS A 1 132 ? -3.330 21.164 16.994 1.00 40.19 132 HIS A CA 1
ATOM 1034 C C . HIS A 1 132 ? -2.423 20.503 18.054 1.00 40.19 132 HIS A C 1
ATOM 1036 O O . HIS A 1 132 ? -2.852 20.236 19.165 1.00 40.19 132 HIS A O 1
ATOM 1042 N N . ASP A 1 133 ? -1.159 20.239 17.687 1.00 35.97 133 ASP A N 1
ATOM 1043 C CA . ASP A 1 133 ? 0.036 20.776 18.378 1.00 35.97 133 ASP A CA 1
ATOM 1044 C C . ASP A 1 133 ? 1.340 20.064 17.942 1.00 35.97 133 ASP A C 1
ATOM 1046 O O . ASP A 1 133 ? 1.576 18.900 18.251 1.00 35.97 133 ASP A O 1
ATOM 1050 N N . HIS A 1 134 ? 2.176 20.827 17.222 1.00 34.78 134 HIS A N 1
ATOM 1051 C CA . HIS A 1 134 ? 3.653 20.805 17.141 1.00 34.78 134 HIS A CA 1
ATOM 1052 C C . HIS A 1 134 ? 4.464 19.532 16.741 1.00 34.78 134 HIS A C 1
ATOM 1054 O O . HIS A 1 134 ? 3.895 18.466 16.519 1.00 34.78 134 HIS A O 1
ATOM 1060 N N . PRO A 1 135 ? 5.768 19.684 16.375 1.00 47.34 135 PRO A N 1
ATOM 1061 C CA . PRO A 1 135 ? 6.270 19.223 15.084 1.00 47.34 135 PRO A CA 1
ATOM 1062 C C . PRO A 1 135 ? 6.967 17.857 15.118 1.00 47.34 135 PRO A C 1
ATOM 1064 O O . PRO A 1 135 ? 7.203 17.247 16.155 1.00 47.34 135 PRO A O 1
ATOM 1067 N N . ALA A 1 136 ? 7.264 17.391 13.906 1.00 45.72 136 ALA A N 1
ATOM 1068 C CA . ALA A 1 136 ? 7.952 16.158 13.569 1.00 45.72 136 ALA A CA 1
ATOM 1069 C C . ALA A 1 136 ? 9.187 15.866 14.439 1.00 45.72 136 ALA A C 1
ATOM 1071 O O . ALA A 1 136 ? 10.124 16.657 14.471 1.00 45.72 136 ALA A O 1
ATOM 1072 N N . ALA A 1 137 ? 9.216 14.675 15.036 1.00 34.00 137 ALA A N 1
ATOM 1073 C CA . ALA A 1 137 ? 10.436 14.037 15.505 1.00 34.00 137 ALA A CA 1
ATOM 1074 C C . ALA A 1 137 ? 10.379 12.530 15.195 1.00 34.00 137 ALA A C 1
ATOM 1076 O O . ALA A 1 137 ? 9.416 11.845 15.541 1.00 34.00 137 ALA A O 1
ATOM 1077 N N . GLU A 1 138 ? 11.401 12.105 14.450 1.00 33.75 138 GLU A N 1
ATOM 1078 C CA . GLU A 1 138 ? 12.173 10.868 14.621 1.00 33.75 138 GLU A CA 1
ATOM 1079 C C . GLU A 1 138 ? 11.434 9.528 14.646 1.00 33.75 138 GLU A C 1
ATOM 1081 O O . GLU A 1 138 ? 10.921 9.123 15.678 1.00 33.75 138 GLU A O 1
ATOM 1086 N N . TRP A 1 139 ? 11.514 8.789 13.533 1.00 30.44 139 TRP A N 1
ATOM 1087 C CA . TRP A 1 139 ? 11.614 7.322 13.545 1.00 30.44 139 TRP A CA 1
ATOM 1088 C C . TRP A 1 139 ? 12.505 6.870 12.376 1.00 30.44 139 TRP A C 1
ATOM 1090 O O . TRP A 1 139 ? 12.026 6.535 11.295 1.00 30.44 139 TRP A O 1
ATOM 1100 N N . VAL A 1 140 ? 13.820 6.922 12.599 1.00 32.25 140 VAL A N 1
ATOM 1101 C CA . VAL A 1 140 ? 14.777 5.941 12.070 1.00 32.25 140 VAL A CA 1
ATOM 1102 C C . VAL A 1 140 ? 15.306 5.227 13.309 1.00 32.25 140 VAL A C 1
ATOM 1104 O O . VAL A 1 140 ? 15.853 5.880 14.195 1.00 32.25 140 VAL A O 1
ATOM 1107 N N . GLY A 1 141 ? 15.068 3.924 13.388 1.00 29.88 141 GLY A N 1
ATOM 1108 C CA . GLY A 1 141 ? 15.508 3.029 14.452 1.00 29.88 141 GLY A CA 1
ATOM 1109 C C . GLY A 1 141 ? 15.289 1.601 14.000 1.00 29.88 141 GLY A C 1
ATOM 1110 O O . GLY A 1 141 ? 14.152 1.327 13.553 1.00 29.88 141 GLY A O 1
#

Radius of gyration: 16.24 Å; chains: 1; bounding box: 30×48×37 Å

Secondary structure (DSSP, 8-state):
-HHHHTT--S-TT-EEEEESHHHHTT-SSTTGGG--TTS-HHHHHHHHHHHHHS-HHHHHTS-BGGGTB-TT--HHHHHHHHHHHHHHH--SEEEEE--TTTTTTS-HHHHHHHHHHHHHHHHHHTTTT--S---------

InterPro domains:
  IPR036514 SGNH hydrolase superfamily [G3DSA:3.40.50.1110] (1-132)

pLDDT: mean 84.96, std 18.2, range [29.88, 98.0]